Protein AF-A0A6V7KRQ5-F1 (afdb_monomer_lite)

Structure (mmCIF, N/CA/C/O backbone):
data_AF-A0A6V7KRQ5-F1
#
_entry.id   AF-A0A6V7KRQ5-F1
#
loop_
_atom_site.group_PDB
_atom_site.id
_atom_site.type_symbol
_atom_site.label_atom_id
_atom_site.label_alt_id
_atom_site.label_comp_id
_atom_site.label_asym_id
_atom_site.label_entity_id
_atom_site.label_seq_id
_atom_site.pdbx_PDB_ins_code
_atom_site.Cartn_x
_atom_site.Cartn_y
_atom_site.Cartn_z
_atom_site.occupancy
_atom_site.B_iso_or_equiv
_atom_site.auth_seq_id
_atom_site.auth_comp_id
_atom_site.auth_asym_id
_atom_site.auth_atom_id
_atom_site.pdbx_PDB_model_num
ATOM 1 N N . TYR A 1 1 ? 2.724 -10.063 -12.310 1.00 91.12 1 TYR A N 1
ATOM 2 C CA . TYR A 1 1 ? 2.829 -10.093 -10.840 1.00 91.12 1 TYR A CA 1
ATOM 3 C C . TYR A 1 1 ? 1.436 -9.920 -10.275 1.00 91.12 1 TYR A C 1
ATOM 5 O O . TYR A 1 1 ? 0.675 -9.153 -10.856 1.00 91.12 1 TYR A O 1
ATOM 13 N N . GLU A 1 2 ? 1.116 -10.633 -9.199 1.00 95.56 2 GLU A N 1
ATOM 14 C CA . GLU A 1 2 ? -0.173 -10.534 -8.507 1.00 95.56 2 GLU A CA 1
ATOM 15 C C . GLU A 1 2 ? 0.018 -9.895 -7.128 1.00 95.56 2 GLU A C 1
ATOM 17 O O . GLU A 1 2 ? 1.036 -10.148 -6.474 1.00 95.56 2 GLU A O 1
ATOM 22 N N . TYR A 1 3 ? -0.933 -9.071 -6.680 1.00 97.62 3 TYR A N 1
ATOM 23 C CA . TYR A 1 3 ? -0.909 -8.546 -5.315 1.00 97.62 3 TYR A CA 1
ATOM 24 C C . TYR A 1 3 ? -1.145 -9.674 -4.317 1.00 97.62 3 TYR A C 1
ATOM 26 O O . TYR A 1 3 ? -2.113 -10.425 -4.409 1.00 97.62 3 TYR A O 1
ATOM 34 N N . SER A 1 4 ? -0.274 -9.754 -3.315 1.00 96.62 4 SER A N 1
ATOM 35 C CA . SER A 1 4 ? -0.384 -10.723 -2.235 1.00 96.62 4 SER A CA 1
ATOM 36 C C . SER A 1 4 ? 0.048 -10.079 -0.925 1.00 96.62 4 SER A C 1
ATOM 38 O O . SER A 1 4 ? 1.139 -9.519 -0.825 1.00 96.62 4 SER A O 1
ATOM 40 N N . PHE A 1 5 ? -0.816 -10.168 0.086 1.00 96.94 5 PHE A N 1
ATOM 41 C CA . PHE A 1 5 ? -0.581 -9.616 1.420 1.00 96.94 5 PHE A CA 1
ATOM 42 C C . PHE A 1 5 ? -0.787 -10.704 2.481 1.00 96.94 5 PHE A C 1
ATOM 44 O O . PHE A 1 5 ? -1.718 -10.612 3.281 1.00 96.94 5 PHE A O 1
ATOM 51 N N . PRO A 1 6 ? 0.058 -11.754 2.518 1.00 96.44 6 PRO A N 1
ATOM 52 C CA . PRO A 1 6 ? -0.125 -12.890 3.429 1.00 96.44 6 PRO A CA 1
ATOM 53 C C . PRO A 1 6 ? -0.039 -12.502 4.916 1.00 96.44 6 PRO A C 1
ATOM 55 O O . PRO A 1 6 ? -0.415 -13.281 5.784 1.00 96.44 6 PRO A O 1
ATOM 58 N N . PHE A 1 7 ? 0.453 -11.297 5.212 1.00 96.62 7 PHE A N 1
ATOM 59 C CA . PHE A 1 7 ? 0.535 -10.728 6.553 1.00 96.62 7 PHE A CA 1
ATOM 60 C C . PHE A 1 7 ? -0.738 -9.982 6.992 1.00 96.62 7 PHE A C 1
ATOM 62 O O . PHE A 1 7 ? -0.902 -9.731 8.186 1.00 96.62 7 PHE A O 1
ATOM 69 N N . LEU A 1 8 ? -1.631 -9.599 6.068 1.00 96.12 8 LEU A N 1
ATOM 70 C CA . LEU A 1 8 ? -2.874 -8.913 6.423 1.00 96.12 8 LEU A CA 1
ATOM 71 C C . LEU A 1 8 ? -3.904 -9.927 6.915 1.00 96.12 8 LEU A C 1
ATOM 73 O O . LEU A 1 8 ? -4.260 -10.880 6.227 1.00 96.12 8 LEU A O 1
ATOM 77 N N . SER A 1 9 ? -4.423 -9.693 8.120 1.00 96.00 9 SER A N 1
ATOM 78 C CA . SER A 1 9 ? -5.548 -10.470 8.631 1.00 96.00 9 SER A CA 1
ATOM 79 C C . SER A 1 9 ? -6.800 -10.202 7.784 1.00 96.00 9 SER A C 1
ATOM 81 O O . SER A 1 9 ? -7.048 -9.043 7.445 1.00 96.00 9 SER A O 1
ATOM 83 N N . PRO A 1 10 ? -7.676 -11.199 7.552 1.00 93.88 10 PRO A N 1
ATOM 84 C CA . PRO A 1 10 ? -8.983 -10.968 6.928 1.00 93.88 10 PRO A CA 1
ATOM 85 C C . PRO A 1 10 ? -9.830 -9.903 7.644 1.00 93.88 10 PRO A C 1
ATOM 87 O O . PRO A 1 10 ? -10.678 -9.261 7.034 1.00 93.88 10 PRO A O 1
ATOM 90 N N . ARG A 1 11 ? -9.575 -9.668 8.940 1.00 94.88 11 ARG A N 1
ATOM 91 C CA . ARG A 1 11 ? -10.236 -8.621 9.738 1.00 94.88 11 ARG A CA 1
ATOM 92 C C . ARG A 1 11 ? -9.911 -7.198 9.278 1.00 94.88 11 ARG A C 1
ATOM 94 O O . ARG A 1 11 ? -10.612 -6.276 9.674 1.00 94.88 11 ARG A O 1
ATOM 101 N N . CYS A 1 12 ? -8.861 -7.007 8.481 1.00 95.44 12 CYS A N 1
ATOM 102 C CA . CYS A 1 12 ? -8.502 -5.705 7.923 1.00 95.44 12 CYS A CA 1
ATOM 103 C C . CYS A 1 12 ? -9.476 -5.229 6.830 1.00 95.44 12 CYS A C 1
ATOM 105 O O . CYS A 1 12 ? -9.356 -4.084 6.400 1.00 95.44 12 CYS A O 1
ATOM 107 N N . GLY A 1 13 ? -10.389 -6.088 6.356 1.00 94.50 13 GLY A N 1
ATOM 108 C CA . GLY A 1 13 ? -11.400 -5.735 5.349 1.00 94.50 13 GLY A CA 1
ATOM 109 C C . GLY A 1 13 ? -10.860 -5.604 3.920 1.00 94.50 13 GLY A C 1
ATOM 110 O O . GLY A 1 13 ? -11.627 -5.469 2.975 1.00 94.50 13 GLY A O 1
ATOM 111 N N . ILE A 1 14 ? -9.539 -5.690 3.737 1.00 97.12 14 ILE A N 1
ATOM 112 C CA . ILE A 1 14 ? -8.892 -5.654 2.425 1.00 97.12 14 ILE A CA 1
ATOM 113 C C . ILE A 1 14 ? -8.897 -7.044 1.798 1.00 97.12 14 ILE A C 1
ATOM 115 O O . ILE A 1 14 ? -8.485 -8.025 2.420 1.00 97.12 14 ILE A O 1
ATOM 119 N N . ARG A 1 15 ? -9.303 -7.108 0.533 1.00 96.38 15 ARG A N 1
ATOM 120 C CA . ARG A 1 15 ? -9.218 -8.300 -0.310 1.00 96.38 15 ARG A CA 1
ATOM 121 C C . ARG A 1 15 ? -8.575 -7.970 -1.651 1.00 96.38 15 ARG A C 1
ATOM 123 O O . ARG A 1 15 ? -8.522 -6.811 -2.061 1.00 96.38 15 ARG A O 1
ATOM 130 N N . VAL A 1 16 ? -8.100 -9.012 -2.321 1.00 97.44 16 VAL A N 1
ATOM 131 C CA . VAL A 1 16 ? -7.628 -8.954 -3.705 1.00 97.44 16 VAL A CA 1
ATOM 132 C C . VAL A 1 16 ? -8.602 -9.771 -4.546 1.00 97.44 16 VAL A C 1
ATOM 134 O O . VAL A 1 16 ? -8.810 -10.945 -4.251 1.00 97.44 16 VAL A O 1
ATOM 137 N N . ASP A 1 17 ? -9.221 -9.142 -5.540 1.00 95.94 17 ASP A N 1
ATOM 138 C CA . ASP A 1 17 ? -10.174 -9.768 -6.465 1.00 95.94 17 ASP A CA 1
ATOM 139 C C . ASP A 1 17 ? -9.762 -9.430 -7.898 1.00 95.94 17 ASP A C 1
ATOM 141 O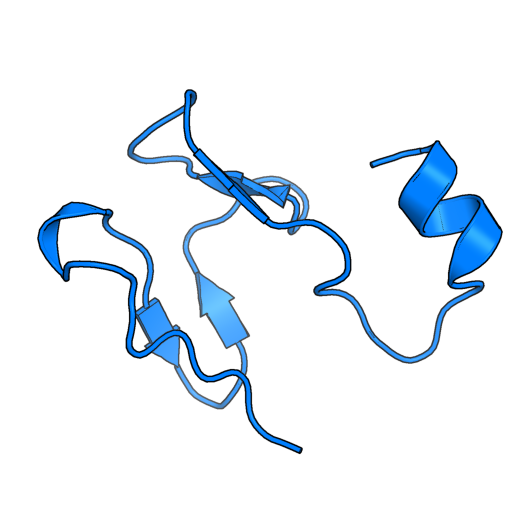 O . ASP A 1 17 ? -9.562 -8.257 -8.197 1.00 95.94 17 ASP A O 1
ATOM 145 N N . ASP A 1 18 ? -9.540 -10.439 -8.741 1.00 96.00 18 ASP A N 1
ATOM 146 C CA . ASP A 1 18 ? -8.969 -10.288 -10.094 1.00 96.00 18 ASP A CA 1
ATOM 147 C C . ASP A 1 18 ? -7.761 -9.323 -10.146 1.00 96.00 18 ASP A C 1
ATOM 149 O O . ASP A 1 18 ? -7.682 -8.383 -10.936 1.00 96.00 18 ASP A O 1
ATOM 153 N N . ASN A 1 19 ? -6.824 -9.514 -9.208 1.00 96.12 19 ASN A N 1
ATOM 154 C CA . ASN A 1 19 ? -5.641 -8.670 -9.021 1.00 96.12 19 ASN A CA 1
ATOM 155 C C . ASN A 1 19 ? -5.933 -7.182 -8.695 1.00 96.12 19 ASN A C 1
ATOM 157 O O . ASN A 1 19 ? -5.060 -6.326 -8.838 1.00 96.12 19 ASN A O 1
ATOM 161 N N . MET A 1 20 ? -7.132 -6.856 -8.211 1.00 96.62 20 MET A N 1
ATOM 162 C CA . MET A 1 20 ? -7.510 -5.533 -7.710 1.00 96.62 20 MET A CA 1
ATOM 163 C C . MET A 1 20 ? -7.627 -5.542 -6.184 1.00 96.62 20 MET A C 1
ATOM 165 O O . MET A 1 20 ? -8.382 -6.321 -5.605 1.00 96.62 20 MET A O 1
ATOM 169 N N . VAL A 1 21 ? -6.917 -4.629 -5.517 1.00 9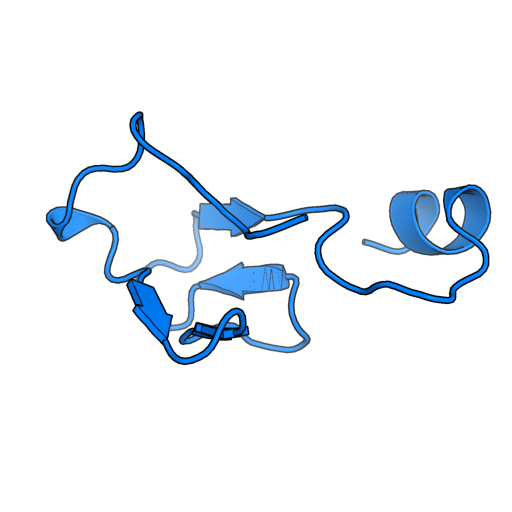7.94 21 VAL A N 1
ATOM 170 C CA . VAL A 1 21 ? -7.006 -4.449 -4.060 1.00 97.94 21 VAL A CA 1
ATOM 171 C C . VAL A 1 21 ? -8.196 -3.553 -3.714 1.00 97.94 21 VAL A C 1
ATOM 173 O O . VAL A 1 21 ? -8.293 -2.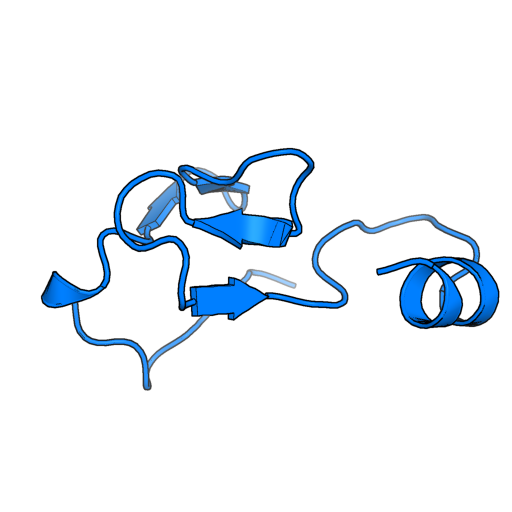425 -4.202 1.00 97.94 21 VAL A O 1
ATOM 176 N N . THR A 1 22 ? -9.113 -4.047 -2.884 1.00 97.38 22 THR A N 1
ATOM 177 C CA . THR A 1 22 ? -10.402 -3.394 -2.607 1.00 97.38 22 THR A CA 1
ATOM 178 C C . THR A 1 22 ? -10.932 -3.763 -1.210 1.00 97.38 22 THR A C 1
ATOM 180 O O . THR A 1 22 ? -10.621 -4.855 -0.727 1.00 97.38 22 THR A O 1
ATOM 183 N N . PRO A 1 23 ? -11.727 -2.906 -0.541 1.00 97.38 23 PRO A N 1
ATOM 184 C CA . PRO A 1 23 ? -12.097 -1.542 -0.921 1.00 97.38 23 PRO A CA 1
ATOM 185 C C . PRO A 1 23 ? -11.066 -0.502 -0.459 1.00 97.38 23 PRO A C 1
ATOM 187 O O . PRO A 1 23 ? -10.634 -0.489 0.692 1.00 97.38 23 PRO A O 1
ATOM 190 N N . LEU A 1 24 ? -10.684 0.399 -1.371 1.00 97.94 24 LEU A N 1
ATOM 191 C CA . LEU A 1 24 ? -9.746 1.492 -1.103 1.00 97.94 24 LEU A CA 1
ATOM 192 C C . LEU A 1 24 ? -10.238 2.799 -1.726 1.00 97.94 24 LEU A C 1
ATOM 194 O O . LEU A 1 24 ? -10.560 2.852 -2.915 1.00 97.94 24 LEU A O 1
ATOM 198 N N . TRP A 1 25 ? -10.216 3.884 -0.958 1.00 97.75 25 TRP A N 1
ATOM 199 C CA . TRP A 1 25 ? -10.375 5.228 -1.499 1.00 97.75 25 TRP A CA 1
ATOM 200 C C . TRP A 1 25 ? -9.075 5.667 -2.176 1.00 97.75 25 TRP A C 1
ATOM 202 O O . TRP A 1 25 ? -7.995 5.573 -1.586 1.00 97.75 25 TRP A O 1
ATOM 212 N N . LYS A 1 26 ? -9.182 6.123 -3.433 1.00 96.62 26 LYS A N 1
ATOM 213 C CA . LYS A 1 26 ? -8.054 6.549 -4.286 1.00 96.62 26 LYS A CA 1
ATOM 214 C C . LYS A 1 26 ? -6.875 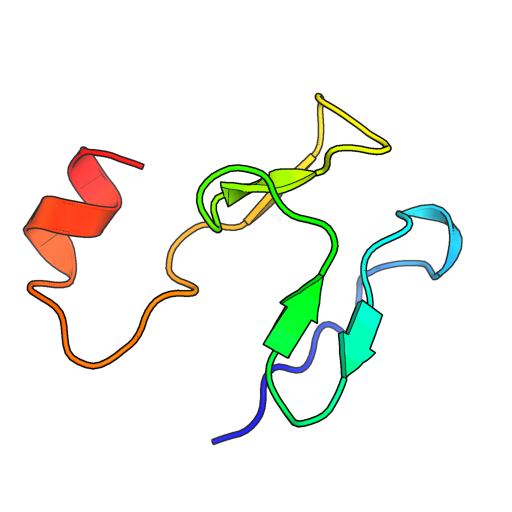5.560 -4.325 1.00 96.62 26 LYS A C 1
ATOM 216 O O . LYS A 1 26 ? -5.729 5.979 -4.443 1.00 96.62 26 LYS A O 1
ATOM 221 N N . HIS A 1 27 ? -7.150 4.256 -4.231 1.00 97.25 27 HIS A N 1
ATOM 222 C CA . HIS A 1 27 ? -6.119 3.206 -4.210 1.00 97.25 27 HIS A CA 1
ATOM 223 C C . HIS A 1 27 ? -5.074 3.380 -3.090 1.00 97.25 27 HIS A C 1
ATOM 225 O O . HIS A 1 27 ? -3.921 2.994 -3.271 1.00 97.25 27 HIS A O 1
ATOM 231 N N . LEU A 1 28 ? -5.470 3.982 -1.961 1.00 97.56 28 LEU A N 1
ATOM 232 C CA . LEU A 1 28 ? -4.577 4.314 -0.850 1.00 97.56 28 LEU A CA 1
ATOM 233 C C . LEU A 1 28 ? -5.174 3.915 0.501 1.00 97.56 28 LEU A C 1
ATOM 235 O O . LEU A 1 28 ? -4.597 3.096 1.208 1.00 97.56 28 LEU A O 1
ATOM 239 N N . LEU A 1 29 ? -6.331 4.476 0.863 1.00 97.94 29 LEU A N 1
ATOM 240 C CA . LEU A 1 29 ? -6.882 4.368 2.216 1.00 97.94 29 LEU A CA 1
ATOM 241 C C . LEU A 1 29 ? -8.002 3.329 2.286 1.00 97.94 29 LEU A C 1
ATOM 243 O O . LEU A 1 29 ? -8.920 3.372 1.466 1.00 97.94 29 LEU A O 1
ATOM 247 N N . SER A 1 30 ? -7.978 2.442 3.282 1.00 97.69 30 SER A N 1
ATOM 248 C CA . SER A 1 30 ? -9.105 1.536 3.535 1.00 97.69 30 SER A CA 1
ATOM 249 C C . SER A 1 30 ? -10.359 2.321 3.909 1.00 97.69 30 SER A C 1
ATOM 251 O O . SER A 1 30 ? -10.341 3.168 4.803 1.00 97.69 30 SER A O 1
ATOM 253 N N . THR A 1 31 ? -11.471 2.023 3.236 1.00 96.94 31 THR A N 1
ATOM 254 C CA . THR A 1 31 ? -12.772 2.636 3.549 1.00 96.94 31 THR A CA 1
ATOM 255 C C . THR A 1 31 ? -13.404 2.052 4.809 1.00 96.94 31 THR A C 1
ATOM 257 O O . THR A 1 31 ? -14.260 2.689 5.412 1.00 96.94 31 THR A O 1
ATOM 260 N N . GLU A 1 32 ? -12.997 0.845 5.205 1.00 95.81 32 GLU A N 1
ATOM 261 C CA . GLU A 1 32 ? -13.524 0.142 6.382 1.00 95.81 32 GLU A CA 1
ATOM 262 C C . GLU A 1 32 ? -12.668 0.387 7.632 1.00 95.81 32 GLU A C 1
ATOM 264 O O . GLU A 1 32 ? -13.173 0.343 8.752 1.00 95.81 32 GLU A O 1
ATOM 269 N N . ASN A 1 33 ? -11.380 0.694 7.450 1.00 95.56 33 ASN A N 1
ATOM 270 C CA . ASN A 1 33 ? -10.470 1.059 8.529 1.00 95.56 33 ASN A CA 1
ATOM 271 C C . ASN A 1 33 ? -9.583 2.253 8.119 1.00 95.56 33 ASN A C 1
ATOM 273 O O . ASN A 1 33 ? -8.472 2.038 7.635 1.00 95.56 33 ASN A O 1
ATOM 277 N N . PRO A 1 34 ? -10.008 3.507 8.368 1.00 95.06 34 PRO A N 1
ATOM 278 C CA . PRO A 1 34 ? -9.279 4.715 7.955 1.00 95.06 34 PRO A CA 1
ATOM 279 C C . PRO A 1 34 ? -7.900 4.928 8.601 1.00 95.06 34 PRO A C 1
ATOM 281 O O . PRO A 1 34 ? -7.266 5.948 8.356 1.00 95.06 34 PRO A O 1
ATOM 284 N N . THR A 1 35 ? -7.430 4.002 9.441 1.00 96.56 35 THR A N 1
ATOM 285 C CA . THR A 1 35 ? -6.052 3.992 9.966 1.00 96.56 35 THR A CA 1
ATOM 286 C C . THR A 1 35 ? -5.111 3.079 9.169 1.00 96.56 35 THR A C 1
ATOM 288 O O . THR A 1 35 ? -3.912 3.056 9.433 1.00 96.56 35 THR A O 1
ATOM 291 N N . LEU A 1 36 ? -5.634 2.336 8.184 1.00 97.62 36 LEU A N 1
ATOM 292 C CA . LEU A 1 36 ? -4.882 1.455 7.290 1.00 97.62 36 LEU A CA 1
ATOM 293 C C . LEU A 1 36 ? -4.745 2.086 5.898 1.00 97.62 36 LEU A C 1
ATOM 295 O O . LEU A 1 36 ? -5.750 2.357 5.235 1.00 97.62 36 LEU A O 1
ATOM 299 N N . ALA A 1 37 ? -3.506 2.231 5.428 1.00 97.62 37 ALA A N 1
ATOM 300 C CA . ALA A 1 37 ? -3.181 2.681 4.077 1.00 97.62 37 ALA A CA 1
ATOM 301 C C . ALA A 1 37 ? -2.207 1.717 3.377 1.00 97.62 37 ALA A C 1
ATOM 303 O O . ALA A 1 37 ? -1.393 1.064 4.032 1.00 97.62 37 ALA A O 1
ATOM 304 N N . LEU A 1 38 ? -2.292 1.642 2.047 1.00 97.81 38 LEU A N 1
ATOM 305 C CA . LEU A 1 38 ? -1.413 0.856 1.181 1.00 97.81 38 LEU A CA 1
ATOM 306 C C . LEU A 1 38 ? -0.820 1.767 0.098 1.00 97.81 38 LEU A C 1
ATOM 308 O O . LEU A 1 38 ? -1.551 2.303 -0.731 1.00 97.81 38 LEU A O 1
ATOM 312 N N . VAL A 1 39 ? 0.503 1.931 0.098 1.00 97.81 39 VAL A N 1
ATOM 313 C CA . VAL A 1 39 ? 1.234 2.778 -0.859 1.00 97.81 39 VAL A CA 1
ATOM 314 C C . VAL A 1 39 ? 1.826 1.920 -1.973 1.00 97.81 39 VAL A C 1
ATOM 316 O O . VAL A 1 39 ? 2.242 0.783 -1.745 1.00 97.81 39 VAL A O 1
ATOM 319 N N . GLY A 1 40 ? 1.864 2.469 -3.186 1.00 96.69 40 GLY A N 1
ATOM 320 C CA . GLY A 1 40 ? 2.485 1.825 -4.341 1.00 96.69 40 GLY A CA 1
ATOM 321 C C . GLY A 1 40 ? 1.674 0.702 -4.973 1.00 96.69 40 GLY A C 1
ATOM 322 O O . GLY A 1 40 ? 2.228 -0.172 -5.635 1.00 96.69 40 GLY A O 1
ATOM 323 N N . LEU A 1 41 ? 0.352 0.748 -4.800 1.00 97.00 41 LEU A N 1
ATOM 324 C CA . LEU A 1 41 ? -0.554 -0.120 -5.537 1.00 97.00 41 LEU A CA 1
ATOM 325 C C . LEU A 1 41 ? -0.608 0.225 -7.030 1.00 97.00 41 LEU A C 1
ATOM 327 O O . LEU A 1 41 ? -0.400 -0.688 -7.814 1.00 97.00 41 LEU A O 1
ATOM 331 N N . PRO A 1 42 ? -0.864 1.464 -7.493 1.00 96.06 42 PRO A N 1
ATOM 332 C CA . PRO A 1 42 ? -1.089 1.672 -8.922 1.00 96.06 42 PRO A CA 1
ATOM 333 C C . PRO A 1 42 ? 0.160 1.364 -9.769 1.00 96.06 42 PRO A C 1
ATOM 335 O O . PRO A 1 42 ? 1.290 1.637 -9.370 1.00 96.06 42 PRO A O 1
ATOM 338 N N . PHE A 1 43 ? -0.055 0.797 -10.957 1.00 94.38 43 PHE A N 1
ATOM 339 C CA . PHE A 1 43 ? 0.987 0.320 -11.871 1.00 94.38 43 PHE A CA 1
ATOM 340 C C . PHE A 1 43 ? 0.956 1.095 -13.204 1.00 94.38 43 PHE A C 1
ATOM 342 O O . PHE A 1 43 ? -0.039 1.742 -13.517 1.00 94.38 43 PHE A O 1
ATOM 349 N N . TYR A 1 44 ? 2.050 1.057 -13.980 1.00 95.44 44 TYR A N 1
ATOM 350 C CA . TYR A 1 44 ? 2.284 1.921 -15.161 1.00 95.44 44 TYR A CA 1
ATOM 351 C C . TYR A 1 44 ? 2.223 3.428 -14.854 1.00 95.44 44 TYR A C 1
ATOM 353 O O . TYR A 1 44 ? 1.481 4.191 -15.467 1.00 95.44 44 TYR A O 1
ATOM 361 N N . VAL A 1 45 ? 3.042 3.865 -13.897 1.00 95.88 45 VAL A N 1
ATOM 362 C CA . VAL A 1 45 ? 3.047 5.237 -13.364 1.00 95.88 45 VAL A CA 1
ATOM 363 C C . VAL A 1 45 ? 4.457 5.813 -13.227 1.00 95.88 45 VAL A C 1
ATOM 365 O O . VAL A 1 45 ? 5.446 5.082 -13.281 1.00 95.88 45 VAL A O 1
ATOM 368 N N . CYS A 1 46 ? 4.560 7.121 -12.963 1.00 97.44 46 CYS A N 1
ATOM 369 C CA . CYS A 1 46 ? 5.789 7.719 -12.438 1.00 97.44 46 CYS A CA 1
ATOM 370 C C . CYS A 1 46 ? 5.917 7.383 -10.942 1.00 97.44 46 CYS A C 1
ATOM 372 O O . CYS A 1 46 ? 5.399 8.109 -10.093 1.00 97.44 46 CYS A O 1
ATOM 374 N N . ALA A 1 47 ? 6.562 6.255 -10.632 1.00 95.94 47 ALA A N 1
ATOM 375 C CA . ALA A 1 47 ? 6.559 5.656 -9.295 1.00 95.94 47 ALA A CA 1
ATOM 376 C C . ALA A 1 47 ? 7.005 6.626 -8.187 1.00 95.94 47 ALA A C 1
ATOM 378 O O . ALA A 1 47 ? 6.267 6.829 -7.233 1.00 95.94 47 ALA A O 1
ATOM 379 N N . PHE A 1 48 ? 8.158 7.288 -8.337 1.00 96.88 48 PHE A N 1
ATOM 380 C CA . PHE A 1 48 ? 8.677 8.184 -7.297 1.00 96.88 48 PHE A CA 1
ATOM 381 C C . PHE A 1 48 ? 7.769 9.384 -7.029 1.00 96.88 48 PHE A C 1
ATOM 383 O O . PHE A 1 48 ? 7.464 9.664 -5.877 1.00 96.88 48 PHE A O 1
ATOM 390 N N . SER A 1 49 ? 7.293 10.063 -8.078 1.00 97.50 49 SER A N 1
ATOM 391 C CA . SER A 1 49 ? 6.375 11.197 -7.914 1.00 97.50 49 SER A CA 1
ATOM 392 C C . SER A 1 49 ? 5.038 10.772 -7.314 1.00 97.50 49 SER A C 1
ATOM 394 O O . SER A 1 49 ? 4.439 11.533 -6.568 1.00 97.50 49 SER A O 1
ATOM 396 N N . MET A 1 50 ? 4.553 9.568 -7.632 1.00 97.56 50 MET A N 1
ATOM 397 C CA . MET A 1 50 ? 3.342 9.045 -7.006 1.00 97.56 50 MET A CA 1
ATOM 398 C C . MET A 1 50 ? 3.573 8.732 -5.528 1.00 97.56 50 MET A C 1
ATOM 400 O O . MET A 1 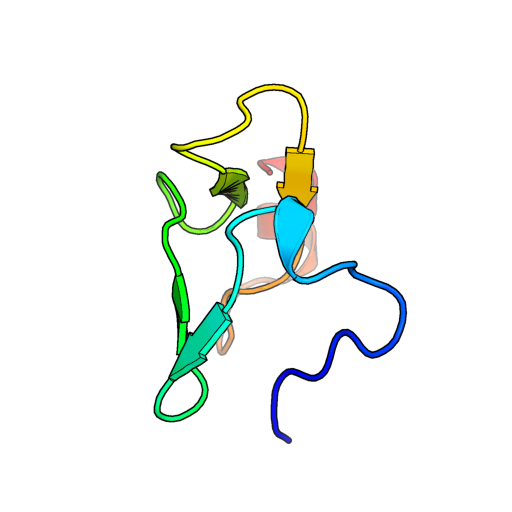50 ? 2.749 9.133 -4.719 1.00 97.56 50 MET A O 1
ATOM 404 N N . PHE A 1 51 ? 4.656 8.033 -5.176 1.00 96.81 51 PHE A N 1
ATOM 405 C CA . PHE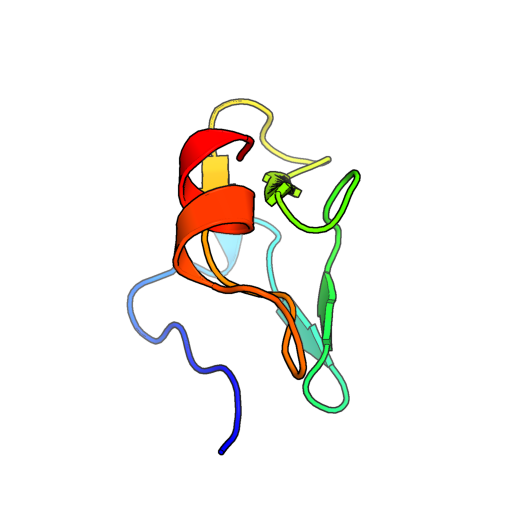 A 1 51 ? 4.940 7.680 -3.781 1.00 96.81 51 PHE A CA 1
ATOM 406 C C . PHE A 1 51 ? 5.107 8.916 -2.897 1.00 96.81 51 PHE A C 1
ATOM 408 O O . PHE A 1 51 ? 4.761 8.857 -1.730 1.00 96.81 51 PHE A O 1
ATOM 415 N N . ASP A 1 52 ? 5.614 10.019 -3.450 1.00 97.56 52 ASP A N 1
ATOM 416 C CA . ASP A 1 52 ? 5.734 11.295 -2.734 1.00 97.56 52 ASP A CA 1
ATOM 417 C C . ASP A 1 52 ? 4.368 11.964 -2.479 1.00 97.56 52 ASP A C 1
ATOM 419 O O . ASP A 1 52 ? 4.183 12.676 -1.497 1.00 97.56 52 ASP A O 1
ATOM 423 N N . LEU A 1 53 ? 3.390 11.729 -3.362 1.00 96.19 53 LEU A N 1
ATOM 424 C CA . LEU A 1 53 ? 2.033 12.276 -3.254 1.00 96.19 53 LEU A CA 1
ATOM 425 C C . LEU A 1 53 ? 1.054 11.376 -2.479 1.00 96.19 53 LEU A C 1
ATOM 427 O O . LEU A 1 53 ? -0.020 11.856 -2.107 1.00 96.19 53 LEU A O 1
ATOM 431 N N . GLN A 1 54 ? 1.370 10.088 -2.315 1.00 95.56 54 GLN A N 1
ATOM 432 C CA . GLN A 1 54 ? 0.568 9.100 -1.581 1.00 95.56 54 GLN A CA 1
ATOM 433 C C . GLN A 1 54 ? 0.915 9.090 -0.095 1.00 95.56 54 GLN A C 1
ATOM 435 O O . GLN A 1 54 ? -0.047 9.113 0.704 1.00 95.56 54 GLN A O 1
#

Organism: NCBI:txid1563983

InterPro domains:
  IPR036188 FAD/NAD(P)-binding domain superfamily [G3DSA:3.50.50.60] (1-54)

Secondary structure (DSSP, 8-state):
-----TTS-GGG--EEETTEEESEETTTEESS-TT-B--S---SS-HHHHHHH-

pLDDT: mean 96.49, std 1.24, range [91.12, 97.94]

Sequence (54 aa):
YEYSFPFLSPRCGIRVDDNMVTPLWKHLLSTENPTLALVGLPFYVCAFSMFDLQ

Radius of gyration: 11.34 Å; chains: 1; bounding box: 22×25×25 Å

Foldseek 3Di:
DADDDVPDDVVLVWDADPSDIDDDDVQFAHPVDRVDTDADSDPPDPRVVRNVVD